Protein AF-A0A610XMY9-F1 (afdb_monomer)

Radius of gyration: 15.69 Å; Cα contacts (8 Å, |Δi|>4): 87; chains: 1; bounding box: 47×26×36 Å

Structure (mmCIF, N/CA/C/O backbone):
data_AF-A0A610XMY9-F1
#
_entry.id   AF-A0A610XMY9-F1
#
loop_
_atom_site.group_PDB
_atom_site.id
_atom_site.type_symbol
_atom_site.label_atom_id
_atom_site.label_alt_id
_atom_site.label_comp_id
_atom_site.label_asym_id
_atom_site.label_entity_id
_atom_site.label_seq_id
_atom_site.pdbx_PDB_ins_code
_atom_site.Cartn_x
_atom_site.Cartn_y
_atom_site.Cartn_z
_atom_site.occupancy
_atom_site.B_iso_or_equiv
_atom_site.auth_seq_id
_atom_site.auth_comp_id
_atom_site.auth_asym_id
_atom_site.auth_atom_id
_atom_site.pdbx_PDB_model_num
ATOM 1 N N . THR A 1 1 ? -24.774 9.511 -12.702 1.00 46.53 1 THR A N 1
ATOM 2 C CA . THR A 1 1 ? -24.908 8.788 -11.419 1.00 46.53 1 THR A CA 1
ATOM 3 C C . THR A 1 1 ? -24.326 9.679 -10.349 1.00 46.53 1 THR A C 1
ATOM 5 O O . THR A 1 1 ? -23.262 10.225 -10.577 1.00 46.53 1 THR A O 1
ATOM 8 N N . CYS A 1 2 ? -25.050 9.957 -9.265 1.00 52.09 2 CYS A N 1
ATOM 9 C CA . CYS A 1 2 ? -24.515 10.790 -8.188 1.00 52.09 2 CYS A CA 1
ATOM 10 C C . CYS A 1 2 ? -23.323 10.037 -7.580 1.00 52.09 2 CYS A C 1
ATOM 12 O O . CYS A 1 2 ? -23.532 8.983 -6.977 1.00 52.09 2 CYS A O 1
ATOM 14 N N . ASP A 1 3 ? -22.096 10.506 -7.824 1.00 61.12 3 ASP A N 1
ATOM 15 C CA . ASP A 1 3 ? -20.896 9.946 -7.206 1.00 61.12 3 ASP A CA 1
ATOM 16 C C . ASP A 1 3 ? -21.002 10.194 -5.708 1.00 61.12 3 ASP A C 1
ATOM 18 O O . ASP A 1 3 ? -20.710 11.272 -5.193 1.00 61.12 3 ASP A O 1
ATOM 22 N N . ARG A 1 4 ? -21.534 9.194 -5.006 1.00 78.81 4 ARG A N 1
ATOM 23 C CA . ARG A 1 4 ? -21.694 9.232 -3.562 1.00 78.81 4 ARG A CA 1
ATOM 24 C C . ARG A 1 4 ? -20.299 9.203 -2.957 1.00 78.81 4 ARG A C 1
ATOM 26 O O . ARG A 1 4 ? -19.710 8.135 -2.803 1.00 78.81 4 ARG A O 1
ATOM 33 N N . GLN A 1 5 ? -19.784 10.382 -2.633 1.00 87.38 5 GLN A N 1
ATOM 34 C CA . GLN A 1 5 ? -18.543 10.522 -1.894 1.00 87.38 5 GLN A CA 1
ATOM 35 C C . GLN A 1 5 ? -18.685 9.778 -0.563 1.00 87.38 5 GLN A C 1
ATOM 37 O O . GLN A 1 5 ? -19.622 10.014 0.202 1.00 87.38 5 GLN A O 1
ATOM 42 N N . LEU A 1 6 ? -17.790 8.824 -0.327 1.00 92.50 6 LEU A N 1
ATOM 43 C CA . LEU A 1 6 ? -17.733 8.087 0.929 1.00 92.50 6 LEU A CA 1
ATOM 44 C C . LEU A 1 6 ? -17.073 8.954 2.001 1.00 92.50 6 LEU A C 1
ATOM 46 O O . LEU A 1 6 ? -16.195 9.764 1.692 1.00 92.50 6 LEU A O 1
ATOM 50 N N . SER A 1 7 ? -17.464 8.755 3.261 1.00 95.62 7 SER A N 1
ATOM 51 C CA . SER A 1 7 ? -16.683 9.299 4.368 1.00 95.62 7 SER A CA 1
ATOM 52 C C . SER A 1 7 ? -15.289 8.648 4.381 1.00 95.62 7 SER A C 1
ATOM 54 O O . SER A 1 7 ? -15.146 7.506 3.928 1.00 95.62 7 SER A O 1
ATOM 56 N N . PRO A 1 8 ? -14.251 9.326 4.905 1.00 95.88 8 PRO A N 1
ATOM 57 C CA . PRO A 1 8 ? -12.926 8.723 5.039 1.00 95.88 8 PRO A CA 1
ATOM 58 C C . PRO A 1 8 ? -12.955 7.395 5.810 1.00 95.88 8 PRO A C 1
ATOM 60 O O . PRO A 1 8 ? -12.333 6.429 5.377 1.00 95.88 8 PRO A O 1
ATOM 63 N N . PHE A 1 9 ? -13.750 7.315 6.882 1.00 97.44 9 PHE A N 1
ATOM 64 C CA . PHE A 1 9 ? -13.943 6.086 7.653 1.00 97.44 9 PHE A CA 1
ATOM 65 C C . PHE A 1 9 ? -14.506 4.949 6.785 1.00 97.44 9 PHE A C 1
ATOM 67 O O . PHE A 1 9 ? -13.916 3.871 6.724 1.00 97.44 9 PHE A O 1
ATOM 74 N N . ASP A 1 10 ? -15.601 5.197 6.056 1.00 97.44 10 ASP A N 1
ATOM 75 C CA . ASP A 1 10 ? -16.227 4.179 5.201 1.00 97.44 10 ASP A CA 1
ATOM 76 C C . ASP A 1 10 ? -15.295 3.727 4.073 1.00 97.44 10 ASP A C 1
ATOM 78 O O . ASP A 1 10 ? -15.261 2.546 3.724 1.00 97.44 10 ASP A O 1
ATOM 82 N N . ALA A 1 11 ? -14.543 4.660 3.486 1.00 97.19 11 ALA A N 1
ATOM 83 C CA . ALA A 1 11 ? -13.587 4.360 2.427 1.00 97.19 11 ALA A CA 1
ATOM 84 C C . ALA A 1 11 ? -12.446 3.463 2.932 1.00 97.19 11 ALA A C 1
ATOM 86 O O . ALA A 1 11 ? -12.124 2.462 2.289 1.00 97.19 11 ALA A O 1
ATOM 87 N N . LEU A 1 12 ? -11.876 3.784 4.096 1.00 98.12 12 LEU A N 1
ATOM 88 C CA . LEU A 1 12 ? -10.797 3.012 4.714 1.00 98.12 12 LEU A CA 1
ATOM 89 C C . LEU A 1 12 ? -11.262 1.619 5.138 1.00 98.12 12 LEU A C 1
ATOM 91 O O . LEU A 1 12 ? -10.602 0.635 4.810 1.00 98.12 12 LEU A O 1
ATOM 95 N N . MET A 1 13 ? -12.424 1.512 5.788 1.00 98.12 13 MET A N 1
ATOM 96 C CA . MET A 1 13 ? -12.980 0.215 6.181 1.00 98.12 13 MET A CA 1
ATOM 97 C C . MET A 1 13 ? -13.258 -0.668 4.965 1.00 98.12 13 MET A C 1
ATOM 99 O O . MET A 1 13 ? -12.838 -1.823 4.941 1.00 98.12 13 MET A O 1
ATOM 103 N N . ARG A 1 14 ? -13.859 -0.114 3.902 1.00 97.75 14 ARG A N 1
ATOM 104 C CA . ARG A 1 14 ? -14.068 -0.850 2.644 1.00 97.75 14 ARG A CA 1
ATOM 105 C C . ARG A 1 14 ? -12.760 -1.320 2.015 1.00 97.75 14 ARG A C 1
ATOM 107 O O . ARG A 1 14 ? -12.720 -2.432 1.498 1.00 97.75 14 ARG A O 1
ATOM 114 N N . LEU A 1 15 ? -11.707 -0.503 2.054 1.00 97.25 15 LEU A N 1
ATOM 115 C CA . LEU A 1 15 ? -10.386 -0.891 1.562 1.00 97.25 15 LEU A CA 1
ATOM 116 C C . LEU A 1 15 ?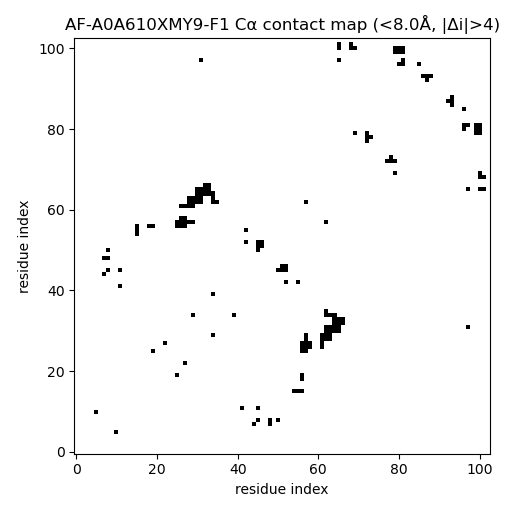 -9.796 -2.040 2.392 1.00 97.25 15 LEU A C 1
ATOM 118 O O . LEU A 1 15 ? -9.334 -3.032 1.829 1.00 97.25 15 LEU A O 1
ATOM 122 N N . PHE A 1 16 ? -9.818 -1.932 3.720 1.00 98.06 16 PHE A N 1
ATOM 123 C CA . PHE A 1 16 ? -9.256 -2.958 4.600 1.00 98.06 16 PHE A CA 1
ATOM 124 C C . PHE A 1 16 ? -10.033 -4.274 4.517 1.00 98.06 16 PHE A C 1
ATOM 126 O O . PHE A 1 16 ? -9.419 -5.340 4.464 1.00 98.06 16 PHE A O 1
ATOM 133 N N . ASP A 1 17 ? -11.361 -4.214 4.427 1.00 97.69 17 ASP A N 1
ATOM 134 C CA . ASP A 1 17 ? -12.213 -5.390 4.243 1.00 97.69 17 ASP A CA 1
ATOM 135 C C . ASP A 1 17 ? -12.016 -6.031 2.871 1.00 97.69 17 ASP A C 1
ATOM 137 O O . ASP A 1 17 ? -11.962 -7.256 2.773 1.00 97.69 17 ASP A O 1
ATOM 141 N N . PHE A 1 18 ? -11.842 -5.227 1.818 1.00 97.62 18 PHE A N 1
ATOM 142 C CA . PHE A 1 18 ? -11.490 -5.735 0.495 1.00 97.62 18 PHE A CA 1
ATOM 143 C C . PHE A 1 18 ? -10.182 -6.535 0.539 1.00 97.62 18 PHE A C 1
ATOM 145 O O . PHE A 1 18 ? -10.143 -7.661 0.050 1.00 97.62 18 PHE A O 1
ATOM 152 N N . ILE A 1 19 ? -9.137 -6.004 1.182 1.00 97.56 19 ILE A N 1
ATOM 1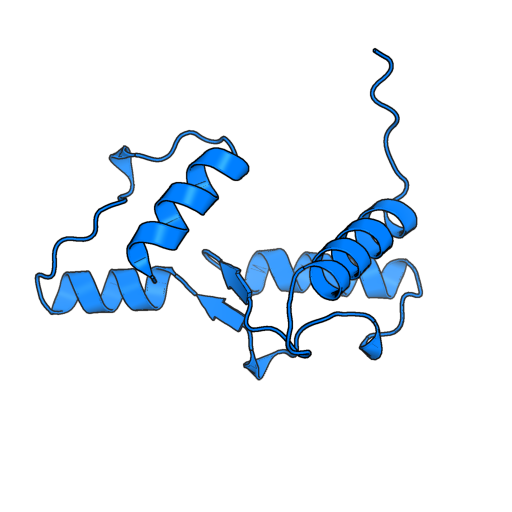53 C CA . ILE A 1 19 ? -7.852 -6.706 1.324 1.00 97.56 19 ILE A CA 1
ATOM 154 C C . ILE A 1 19 ? -8.034 -8.015 2.103 1.00 97.56 19 ILE A C 1
ATOM 156 O O . ILE A 1 19 ? -7.626 -9.067 1.625 1.00 97.56 19 ILE A O 1
ATOM 160 N N . ARG A 1 20 ? -8.704 -7.987 3.263 1.00 96.69 20 ARG A N 1
ATOM 161 C CA . ARG A 1 20 ? -8.951 -9.203 4.065 1.00 96.69 20 ARG A CA 1
ATOM 162 C C . ARG A 1 20 ? -9.760 -10.263 3.330 1.00 96.69 20 ARG A C 1
ATOM 164 O O . ARG A 1 20 ? -9.558 -11.446 3.559 1.00 96.69 20 ARG A O 1
ATOM 171 N N . LYS A 1 21 ? -10.702 -9.844 2.486 1.00 97.62 21 LYS A N 1
ATOM 172 C CA . LYS A 1 21 ? -11.556 -10.753 1.719 1.00 97.62 21 LYS A CA 1
ATOM 173 C C . LYS A 1 21 ? -10.801 -11.457 0.591 1.00 97.62 21 LYS A C 1
ATOM 175 O O . LYS A 1 21 ? -11.211 -12.541 0.187 1.00 97.62 21 LYS A O 1
ATOM 180 N N . HIS A 1 22 ? -9.765 -10.822 0.047 1.00 97.00 22 HIS A N 1
ATOM 181 C CA . HIS A 1 22 ? -9.098 -11.263 -1.180 1.00 97.00 22 HIS A CA 1
ATOM 182 C C . HIS A 1 22 ? -7.643 -11.711 -0.985 1.00 97.00 22 HIS A C 1
ATOM 184 O O . HIS A 1 22 ? -7.022 -12.137 -1.955 1.00 97.00 22 HIS A O 1
ATOM 190 N N . CYS A 1 23 ? -7.099 -11.629 0.229 1.00 95.69 23 CYS A N 1
ATOM 191 C CA . CYS A 1 23 ? -5.758 -12.104 0.553 1.00 95.69 23 CYS A CA 1
ATOM 192 C C . CYS A 1 23 ? -5.825 -13.251 1.564 1.00 95.69 23 CYS A C 1
ATOM 194 O O . CYS A 1 23 ? -6.487 -13.129 2.593 1.00 95.69 23 CYS A O 1
ATOM 196 N N . ASP A 1 24 ? -5.094 -14.331 1.287 1.00 91.62 24 ASP A N 1
ATOM 197 C CA . ASP A 1 24 ? -5.112 -15.552 2.105 1.00 91.62 24 ASP A CA 1
ATOM 198 C C . ASP A 1 24 ? -4.337 -15.409 3.429 1.00 91.62 24 ASP A C 1
ATOM 200 O O . ASP A 1 24 ? -4.607 -16.126 4.392 1.00 91.62 24 ASP A O 1
ATOM 204 N N . GLU A 1 25 ? -3.394 -14.463 3.506 1.00 92.00 25 GLU A N 1
ATOM 205 C CA . GLU A 1 25 ? -2.536 -14.247 4.674 1.00 92.00 25 GLU A CA 1
ATOM 206 C C . GLU A 1 25 ? -2.561 -12.788 5.148 1.00 92.00 25 GLU A C 1
ATOM 208 O O . GLU A 1 25 ? -2.399 -11.853 4.363 1.00 92.00 25 GLU A O 1
ATOM 213 N N . ILE A 1 26 ? -2.695 -12.592 6.464 1.00 92.75 26 ILE A N 1
ATOM 214 C CA . ILE A 1 26 ? -2.551 -11.298 7.146 1.00 92.75 26 ILE A CA 1
ATOM 215 C C . ILE A 1 26 ? -1.415 -11.424 8.177 1.00 92.75 26 ILE A C 1
ATOM 217 O O . ILE A 1 26 ? -1.402 -12.389 8.942 1.00 92.75 26 ILE A O 1
ATOM 221 N N . PRO A 1 27 ? -0.490 -10.448 8.284 1.00 96.06 27 PRO A N 1
ATOM 222 C CA . PRO A 1 27 ? -0.437 -9.186 7.543 1.00 96.06 27 PRO A CA 1
ATOM 223 C C . PRO A 1 27 ? 0.097 -9.340 6.110 1.00 96.06 27 PRO A C 1
ATOM 225 O O . PRO A 1 27 ? 1.110 -10.004 5.901 1.00 96.06 27 PRO A O 1
ATOM 228 N N . VAL A 1 28 ? -0.515 -8.643 5.146 1.00 97.44 28 VAL A N 1
ATOM 229 C CA . VAL A 1 28 ? -0.111 -8.685 3.727 1.00 97.44 28 VAL A CA 1
ATOM 230 C C . VAL A 1 28 ? 1.204 -7.948 3.478 1.00 97.44 28 VAL A C 1
ATOM 232 O O . VAL A 1 28 ? 1.559 -7.028 4.224 1.00 97.44 28 VAL A O 1
ATOM 235 N N . TYR A 1 29 ? 1.902 -8.315 2.399 1.00 96.38 29 TYR A N 1
ATOM 236 C CA . TYR A 1 29 ? 2.905 -7.457 1.763 1.00 96.38 29 TYR A CA 1
ATOM 237 C C . TYR A 1 29 ? 2.222 -6.471 0.817 1.00 96.38 29 TYR A C 1
ATOM 239 O O . TYR A 1 29 ? 1.444 -6.877 -0.042 1.00 96.38 29 TYR A O 1
ATOM 247 N N . VAL A 1 30 ? 2.525 -5.180 0.963 1.00 96.19 30 VAL A N 1
ATOM 248 C CA . VAL A 1 30 ? 1.973 -4.130 0.095 1.00 96.19 30 VAL A CA 1
ATOM 249 C C . VAL A 1 30 ? 3.068 -3.630 -0.829 1.00 96.19 30 VAL A C 1
ATOM 251 O O . VAL A 1 30 ? 4.041 -3.031 -0.369 1.00 96.19 30 VAL A O 1
ATOM 254 N N . TRP A 1 31 ? 2.894 -3.868 -2.126 1.00 96.06 31 TRP A N 1
ATOM 255 C CA . TRP A 1 31 ? 3.766 -3.357 -3.178 1.00 96.06 31 TRP A CA 1
ATOM 256 C C . TRP A 1 31 ? 3.195 -2.059 -3.746 1.00 96.06 31 TRP A C 1
ATOM 258 O O . TRP A 1 31 ? 2.050 -2.028 -4.190 1.00 96.06 31 TRP A O 1
ATOM 268 N N . ALA A 1 32 ? 3.990 -0.992 -3.737 1.00 94.69 32 ALA A N 1
ATOM 269 C CA . ALA A 1 32 ? 3.629 0.296 -4.328 1.00 94.69 32 ALA A CA 1
ATOM 270 C C . ALA A 1 32 ? 4.882 1.049 -4.789 1.00 94.69 32 ALA A C 1
ATOM 272 O O . ALA A 1 32 ? 5.998 0.720 -4.389 1.00 94.69 32 ALA A O 1
ATOM 273 N N . LYS A 1 33 ? 4.720 2.097 -5.598 1.00 93.88 33 LYS A N 1
ATOM 274 C CA . LYS A 1 33 ? 5.790 3.074 -5.839 1.00 93.88 33 LYS A CA 1
ATOM 275 C C . LYS A 1 33 ? 5.726 4.155 -4.771 1.00 93.88 33 LYS A C 1
ATOM 277 O O . LYS A 1 33 ? 4.758 4.897 -4.727 1.00 93.88 33 LYS A O 1
ATOM 282 N N . SER A 1 34 ? 6.783 4.300 -3.974 1.00 90.81 34 SER A N 1
ATOM 283 C CA . SER A 1 34 ? 6.806 5.224 -2.821 1.00 90.81 34 SER A CA 1
ATOM 284 C C . SER A 1 34 ? 5.827 4.858 -1.689 1.00 90.81 34 SER A C 1
ATOM 286 O O . SER A 1 34 ? 5.107 5.732 -1.205 1.00 90.81 34 SER A O 1
ATOM 288 N N . PRO A 1 35 ? 5.817 3.605 -1.190 1.00 95.00 35 PRO A N 1
ATOM 289 C CA . PRO A 1 35 ? 4.894 3.183 -0.130 1.00 95.00 35 PRO A CA 1
ATOM 290 C C . PRO A 1 35 ? 5.007 4.036 1.143 1.00 95.00 35 PRO A C 1
ATOM 292 O O . PRO A 1 35 ? 4.009 4.261 1.820 1.00 95.00 35 PRO A O 1
ATOM 295 N N . SER A 1 36 ? 6.190 4.586 1.436 1.00 93.25 36 SER A N 1
ATOM 296 C CA . SER A 1 36 ? 6.407 5.486 2.575 1.00 93.25 36 SER A CA 1
ATOM 297 C C . SER A 1 36 ? 5.615 6.796 2.499 1.00 93.25 36 SER A C 1
ATOM 299 O O . SER A 1 36 ? 5.447 7.449 3.527 1.00 93.25 36 SER A O 1
ATOM 301 N N . PHE A 1 37 ? 5.124 7.182 1.318 1.00 94.25 37 PHE A N 1
ATOM 302 C CA . PHE A 1 37 ? 4.228 8.320 1.141 1.00 94.25 37 PHE A CA 1
ATOM 303 C C . PHE A 1 37 ? 2.766 7.878 1.290 1.00 94.25 37 PHE A C 1
ATOM 305 O O . PHE A 1 37 ? 2.127 8.211 2.287 1.00 94.25 37 PHE A O 1
ATOM 312 N N . ASP A 1 38 ? 2.260 7.060 0.361 1.00 94.25 38 ASP A N 1
ATOM 313 C CA . ASP A 1 38 ? 0.838 6.692 0.307 1.00 94.25 38 ASP A CA 1
ATOM 314 C C . ASP A 1 38 ? 0.368 5.944 1.564 1.00 94.25 38 ASP A C 1
ATOM 316 O O . ASP A 1 38 ? -0.680 6.256 2.130 1.00 94.25 38 ASP A O 1
ATOM 320 N N . LEU A 1 39 ? 1.152 4.975 2.050 1.00 97.06 39 LEU A N 1
ATOM 321 C CA . LEU A 1 39 ? 0.748 4.156 3.197 1.00 97.06 39 LEU A CA 1
ATOM 322 C C . LEU A 1 39 ? 0.836 4.932 4.512 1.00 97.06 39 LEU A C 1
ATOM 324 O O . LEU A 1 39 ? 0.078 4.640 5.434 1.00 97.06 39 LEU A O 1
ATOM 328 N N . SER A 1 40 ? 1.710 5.939 4.599 1.00 96.12 40 SER A N 1
ATOM 329 C CA . SER A 1 40 ? 1.747 6.857 5.743 1.00 96.12 40 SER A CA 1
ATOM 330 C C . SER A 1 40 ? 0.501 7.738 5.786 1.00 96.12 40 SER A C 1
ATOM 332 O O . SER A 1 40 ? -0.082 7.898 6.855 1.00 96.12 40 SER A O 1
ATOM 334 N N . LEU A 1 41 ? 0.039 8.236 4.632 1.00 97.19 41 LEU A N 1
ATOM 335 C CA . LEU A 1 41 ? -1.210 9.001 4.540 1.00 97.19 41 LEU A CA 1
ATOM 336 C C . LEU A 1 41 ? -2.430 8.150 4.908 1.00 97.19 41 LEU A C 1
ATOM 338 O O . LEU A 1 41 ? -3.308 8.617 5.627 1.00 97.19 41 LEU A O 1
ATOM 342 N N . ILE A 1 42 ? -2.478 6.889 4.467 1.00 97.44 42 ILE A N 1
ATOM 343 C CA . ILE A 1 42 ? -3.569 5.971 4.829 1.00 97.44 42 ILE A CA 1
ATOM 344 C C . ILE A 1 42 ? -3.576 5.681 6.337 1.00 97.44 42 ILE A C 1
ATOM 346 O O . ILE A 1 42 ? -4.646 5.654 6.945 1.00 97.44 42 ILE A O 1
ATOM 350 N N . LYS A 1 43 ? -2.403 5.491 6.956 1.00 97.56 43 LYS A N 1
ATOM 351 C CA . LYS A 1 43 ? -2.288 5.289 8.411 1.00 97.56 43 LYS A CA 1
ATOM 352 C C . LYS A 1 43 ? -2.722 6.521 9.206 1.00 97.56 43 LYS A C 1
ATOM 354 O O . LYS A 1 43 ? -3.509 6.363 10.132 1.00 97.56 43 LYS A O 1
ATOM 359 N N . ASP A 1 44 ? -2.263 7.717 8.831 1.00 97.94 44 ASP A N 1
ATOM 360 C CA . ASP A 1 44 ? -2.680 8.980 9.471 1.00 97.94 44 ASP A CA 1
ATOM 361 C C . ASP A 1 44 ? -4.195 9.197 9.320 1.00 97.94 44 ASP A C 1
ATOM 363 O O . ASP A 1 44 ? -4.881 9.521 10.288 1.00 97.94 44 ASP A O 1
ATOM 367 N N . ALA A 1 45 ? -4.757 8.928 8.137 1.00 98.25 45 ALA A N 1
ATOM 368 C CA . ALA A 1 45 ? -6.198 9.013 7.924 1.00 98.25 45 ALA A CA 1
ATOM 369 C C . ALA A 1 45 ? -6.976 8.015 8.801 1.00 98.25 45 ALA A C 1
ATOM 371 O O . ALA A 1 45 ? -8.014 8.375 9.360 1.00 98.25 45 ALA A O 1
ATOM 372 N N . ALA A 1 46 ? -6.479 6.783 8.954 1.00 98.38 46 ALA A N 1
ATOM 373 C CA . ALA A 1 46 ? -7.074 5.778 9.832 1.00 98.38 46 ALA A CA 1
ATOM 374 C C . ALA A 1 46 ? -7.045 6.220 11.302 1.00 98.38 46 ALA A C 1
ATOM 376 O O . ALA A 1 46 ? -8.081 6.172 11.967 1.00 98.38 46 ALA A O 1
ATOM 377 N N . GLU A 1 47 ? -5.909 6.737 11.772 1.00 98.25 47 GLU A N 1
ATOM 378 C CA . GLU A 1 47 ? -5.754 7.283 13.123 1.00 98.25 47 GLU A CA 1
ATOM 379 C C . GLU A 1 47 ? -6.743 8.428 13.388 1.00 98.25 47 GLU A C 1
ATOM 381 O O . GLU A 1 47 ? -7.485 8.393 14.371 1.00 98.25 47 GLU A O 1
ATOM 386 N N . ARG A 1 48 ? -6.852 9.396 12.467 1.00 98.25 48 ARG A N 1
ATOM 387 C CA . ARG A 1 48 ? -7.818 10.510 12.564 1.00 98.25 48 ARG A CA 1
ATOM 388 C C . ARG A 1 48 ? -9.276 10.055 12.564 1.00 98.25 48 ARG A C 1
ATOM 390 O O . ARG A 1 48 ? -10.126 10.749 13.116 1.00 98.25 48 ARG A O 1
ATOM 397 N N . CYS A 1 49 ? -9.574 8.915 11.943 1.00 98.25 49 CYS A N 1
ATOM 398 C CA . CYS A 1 49 ? -10.907 8.314 11.938 1.00 98.25 49 CYS A CA 1
ATOM 399 C C . CYS A 1 49 ? -11.178 7.429 13.167 1.00 98.25 49 CYS A C 1
ATOM 401 O O . CYS A 1 49 ? -12.248 6.827 13.244 1.00 98.25 49 CYS A O 1
ATOM 403 N N . GLY A 1 50 ? -10.231 7.314 14.106 1.00 98.00 50 GLY A N 1
ATOM 404 C CA . GLY A 1 50 ? -10.346 6.436 15.272 1.00 98.00 50 GLY A CA 1
ATOM 405 C C . GLY A 1 50 ? -10.291 4.945 14.926 1.00 98.00 50 GLY A C 1
ATOM 406 O O . GLY A 1 50 ? -10.759 4.123 15.710 1.00 98.00 50 GLY A O 1
ATOM 407 N N . ILE A 1 51 ? -9.754 4.587 13.754 1.00 98.38 51 ILE A N 1
ATOM 408 C CA . ILE A 1 51 ? -9.586 3.193 13.339 1.00 98.38 51 ILE A CA 1
ATOM 409 C C . ILE A 1 51 ? -8.332 2.633 14.026 1.00 98.38 51 ILE A C 1
ATOM 411 O O . ILE A 1 51 ? -7.242 3.177 13.832 1.00 98.38 51 ILE A O 1
ATOM 415 N N . PRO A 1 52 ? -8.446 1.539 14.799 1.00 97.50 52 PRO A N 1
ATOM 416 C CA . PRO A 1 52 ? -7.297 0.951 15.474 1.00 97.50 52 PRO A CA 1
ATOM 417 C C . PRO A 1 52 ? -6.227 0.436 14.499 1.00 97.50 52 PRO A C 1
ATOM 419 O O . PRO A 1 52 ? -6.539 -0.113 13.440 1.00 97.50 52 PRO A O 1
ATOM 422 N N . ALA A 1 53 ? -4.947 0.564 14.858 1.00 96.06 53 ALA A N 1
ATOM 423 C CA . ALA A 1 53 ? -3.826 0.201 13.984 1.00 96.06 53 ALA A CA 1
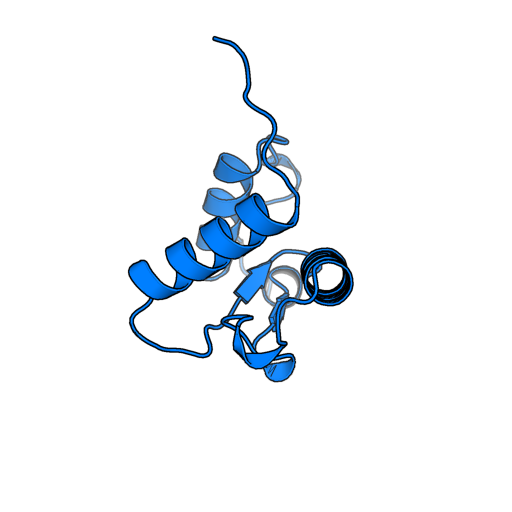ATOM 424 C C . ALA A 1 53 ? -3.789 -1.300 13.626 1.00 96.06 53 ALA A C 1
ATOM 426 O O . ALA A 1 53 ? -3.280 -1.684 12.573 1.00 96.06 53 ALA A O 1
ATOM 427 N N . GLU A 1 54 ? -4.344 -2.168 14.471 1.00 95.25 54 GLU A N 1
ATOM 428 C CA . GLU A 1 54 ? -4.542 -3.595 14.204 1.00 95.25 54 GLU A CA 1
ATOM 429 C C . GLU A 1 54 ? -5.552 -3.870 13.083 1.00 95.25 54 GLU A C 1
ATOM 431 O O . GLU A 1 54 ? -5.517 -4.947 12.484 1.00 95.25 54 GLU A O 1
ATOM 436 N N . MET A 1 55 ? -6.410 -2.898 12.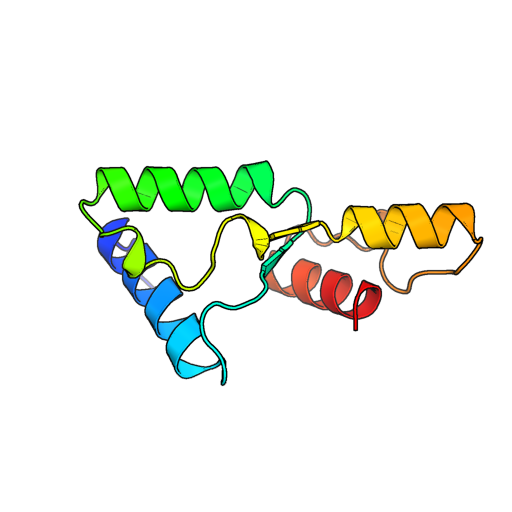751 1.00 96.81 55 MET A N 1
ATOM 437 C CA . MET A 1 55 ? -7.309 -2.987 11.605 1.00 96.81 55 MET A CA 1
ATOM 438 C C . MET A 1 55 ? -6.617 -2.664 10.275 1.00 96.81 55 MET A C 1
ATOM 440 O O . MET A 1 55 ? -7.216 -2.867 9.219 1.00 96.81 55 MET A O 1
ATOM 444 N N . ILE A 1 56 ? -5.367 -2.210 10.280 1.00 97.94 56 ILE A N 1
ATOM 445 C CA . ILE A 1 56 ? -4.603 -2.022 9.047 1.00 97.94 56 ILE A CA 1
ATOM 446 C C . ILE A 1 56 ? -4.012 -3.384 8.641 1.00 97.94 56 ILE A C 1
ATOM 448 O O . ILE A 1 56 ? -3.276 -3.988 9.427 1.00 97.94 56 ILE A O 1
ATOM 452 N N . PRO A 1 57 ? -4.312 -3.909 7.435 1.00 97.81 57 PRO A N 1
ATOM 453 C CA . PRO A 1 57 ? -4.002 -5.296 7.084 1.00 97.81 57 PRO A CA 1
ATOM 454 C C . PRO A 1 57 ? -2.521 -5.563 6.773 1.00 97.81 57 PRO A C 1
ATOM 456 O O . PRO A 1 57 ? -2.174 -6.679 6.397 1.00 97.81 57 PRO A O 1
ATOM 459 N N . TRP A 1 58 ? -1.630 -4.585 6.952 1.00 97.75 58 TRP A N 1
ATOM 460 C CA . TRP A 1 58 ? -0.182 -4.737 6.797 1.00 97.75 58 TRP A CA 1
ATOM 461 C C . TRP A 1 58 ? 0.578 -4.159 7.994 1.00 97.75 58 TRP A C 1
ATOM 463 O O . TRP A 1 58 ? 0.067 -3.355 8.772 1.00 97.75 58 TRP A O 1
ATOM 473 N N . LYS A 1 59 ? 1.841 -4.568 8.144 1.00 96.12 59 LYS A N 1
ATOM 474 C CA . LYS A 1 59 ? 2.789 -3.982 9.106 1.00 96.12 59 LYS A CA 1
ATOM 475 C C . LYS A 1 59 ? 3.798 -3.103 8.373 1.00 96.12 59 LYS A C 1
ATOM 477 O O . LYS A 1 59 ? 4.060 -3.327 7.199 1.00 96.12 59 LYS A O 1
ATOM 482 N N . PHE A 1 60 ? 4.442 -2.178 9.086 1.00 94.06 60 PHE A N 1
ATOM 483 C CA . PHE A 1 60 ? 5.508 -1.327 8.529 1.00 94.06 60 PHE A CA 1
ATOM 484 C C . PHE A 1 60 ? 6.591 -2.134 7.786 1.00 94.06 60 PHE A C 1
ATOM 486 O O . PHE A 1 60 ? 6.937 -1.836 6.650 1.00 94.06 60 PHE A O 1
ATOM 493 N N . ARG A 1 61 ? 7.055 -3.242 8.380 1.00 95.19 61 ARG A N 1
ATOM 494 C CA . ARG A 1 61 ? 8.048 -4.152 7.772 1.00 95.19 61 ARG A CA 1
ATOM 495 C C . ARG A 1 61 ? 7.569 -4.890 6.511 1.00 95.19 61 ARG A C 1
ATOM 497 O O . ARG A 1 61 ? 8.381 -5.554 5.864 1.00 95.19 61 ARG A O 1
ATOM 504 N N . ASN A 1 62 ? 6.284 -4.812 6.170 1.00 96.56 62 ASN A N 1
ATOM 505 C CA . ASN A 1 62 ? 5.687 -5.483 5.015 1.00 96.56 62 ASN A CA 1
ATOM 506 C C . ASN A 1 62 ? 5.522 -4.560 3.793 1.00 96.56 62 ASN A C 1
ATOM 508 O O . ASN A 1 62 ? 5.040 -4.995 2.750 1.00 96.56 62 ASN A O 1
ATOM 512 N N . GLU A 1 63 ? 5.914 -3.296 3.900 1.00 96.94 63 GLU A N 1
ATOM 513 C CA . GLU A 1 63 ? 5.852 -2.347 2.790 1.00 96.94 63 GLU A CA 1
ATOM 514 C C . GLU A 1 63 ? 6.993 -2.622 1.806 1.00 96.94 63 GLU A C 1
ATOM 516 O O . GLU A 1 63 ? 8.131 -2.890 2.211 1.00 96.94 63 GLU A O 1
ATOM 521 N N . ARG A 1 64 ? 6.693 -2.624 0.508 1.00 96.88 64 ARG A N 1
ATOM 522 C CA . ARG A 1 64 ? 7.641 -2.949 -0.563 1.00 96.88 64 ARG A CA 1
ATOM 523 C C . ARG A 1 64 ? 7.586 -1.873 -1.637 1.00 96.88 64 ARG A C 1
ATOM 525 O O . ARG A 1 64 ? 6.522 -1.596 -2.189 1.00 96.88 64 ARG A O 1
ATOM 532 N N . ASP A 1 65 ? 8.732 -1.254 -1.920 1.00 96.44 65 ASP A N 1
ATOM 533 C CA . ASP A 1 65 ? 8.834 -0.250 -2.977 1.00 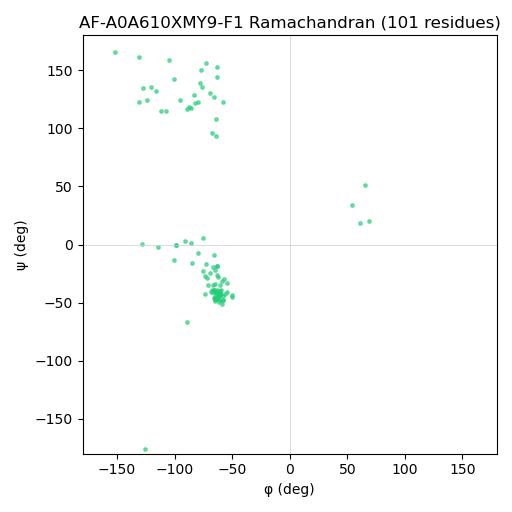96.44 65 ASP A CA 1
ATOM 534 C C . ASP A 1 65 ? 9.167 -0.931 -4.307 1.00 96.44 65 ASP A C 1
ATOM 536 O O . ASP A 1 65 ? 10.241 -1.510 -4.472 1.00 96.44 65 ASP A O 1
ATOM 540 N N . VAL A 1 66 ? 8.258 -0.833 -5.277 1.00 96.31 66 VAL A N 1
ATOM 541 C CA . VAL A 1 66 ? 8.461 -1.332 -6.647 1.00 96.31 66 VAL A CA 1
ATOM 542 C C . VAL A 1 66 ? 9.737 -0.738 -7.253 1.00 96.31 66 VAL A C 1
ATOM 544 O O . VAL A 1 66 ? 10.460 -1.425 -7.972 1.00 96.31 66 VAL A O 1
ATOM 547 N N . ARG A 1 67 ? 10.085 0.509 -6.900 1.00 95.00 67 ARG A N 1
ATOM 548 C CA . ARG A 1 67 ? 11.291 1.183 -7.404 1.00 95.00 67 ARG A CA 1
ATOM 549 C C . ARG A 1 67 ? 12.584 0.513 -6.950 1.00 95.00 67 ARG A C 1
ATOM 551 O O . ARG A 1 67 ? 13.607 0.695 -7.602 1.00 95.00 67 ARG A O 1
ATOM 558 N N . THR A 1 68 ? 12.560 -0.261 -5.864 1.00 95.56 68 THR A N 1
ATOM 559 C CA . THR A 1 68 ? 13.717 -1.065 -5.454 1.00 95.56 68 THR A CA 1
ATOM 560 C C . THR A 1 68 ? 14.012 -2.141 -6.496 1.00 95.56 68 THR A C 1
ATOM 562 O O . THR A 1 68 ? 15.155 -2.258 -6.929 1.00 95.56 68 THR A O 1
ATOM 565 N N 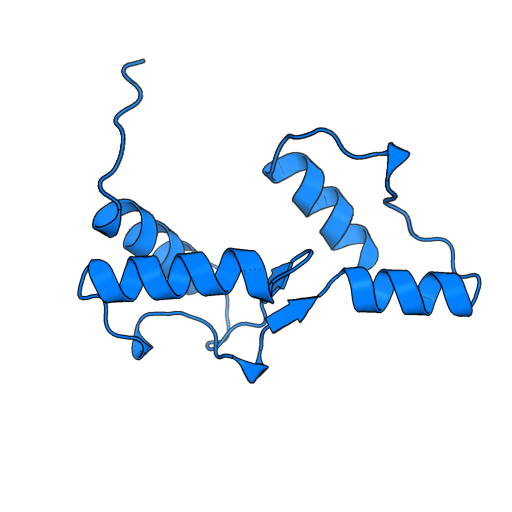. ILE A 1 69 ? 12.989 -2.871 -6.953 1.00 95.62 69 ILE A N 1
ATOM 566 C CA . ILE A 1 69 ? 13.134 -3.878 -8.015 1.00 95.62 69 ILE A CA 1
ATOM 567 C C . ILE A 1 69 ? 13.492 -3.208 -9.343 1.00 95.62 69 ILE A C 1
ATOM 569 O O . ILE A 1 69 ? 14.394 -3.673 -10.035 1.00 95.62 69 ILE A O 1
ATOM 573 N N . GLU A 1 70 ? 12.876 -2.064 -9.654 1.00 94.94 70 GLU A N 1
ATOM 574 C CA . GLU A 1 70 ? 13.228 -1.285 -10.849 1.00 94.94 70 GLU A CA 1
ATOM 575 C C . GLU A 1 70 ? 14.693 -0.832 -10.850 1.00 94.94 70 GLU A C 1
ATOM 577 O O . GLU A 1 70 ? 15.377 -0.940 -11.868 1.00 94.94 70 GLU A O 1
ATOM 582 N N . GLY A 1 71 ? 15.197 -0.369 -9.705 1.00 95.62 71 GLY A N 1
ATOM 583 C CA . GLY A 1 71 ? 16.592 0.031 -9.540 1.00 95.62 71 GLY A CA 1
ATOM 584 C C . GLY A 1 71 ? 17.565 -1.139 -9.686 1.00 95.62 71 GLY A C 1
ATOM 585 O O . GLY A 1 71 ? 18.566 -1.006 -10.388 1.00 95.62 71 GLY A O 1
ATOM 586 N N . ILE A 1 72 ? 17.259 -2.290 -9.077 1.00 96.31 72 ILE A N 1
ATOM 587 C CA . ILE A 1 72 ? 18.065 -3.515 -9.216 1.00 96.31 72 ILE A CA 1
ATOM 588 C C . ILE A 1 72 ? 18.082 -3.979 -10.676 1.00 96.31 72 ILE A C 1
ATOM 590 O O . ILE A 1 72 ? 19.153 -4.244 -11.220 1.00 96.31 72 ILE A O 1
ATOM 594 N N . GLY A 1 73 ? 16.920 -4.027 -11.334 1.00 95.19 73 GLY A N 1
ATOM 595 C CA . GLY A 1 73 ? 16.819 -4.401 -12.743 1.0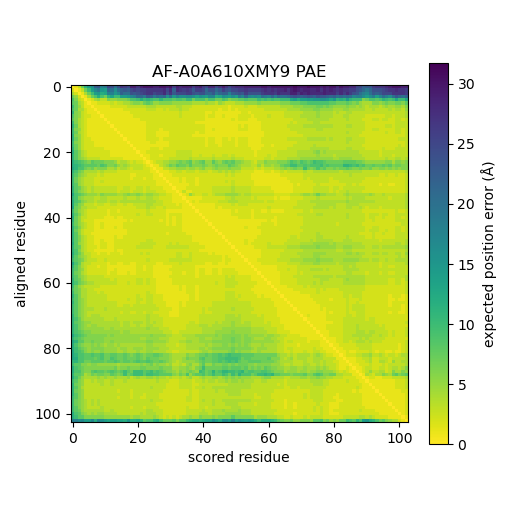0 95.19 73 GLY A CA 1
ATOM 596 C C . GLY A 1 73 ? 17.663 -3.493 -13.635 1.00 95.19 73 GLY A C 1
ATOM 597 O O . GLY A 1 73 ? 18.439 -3.982 -14.451 1.00 95.19 73 GLY A O 1
ATOM 598 N N . ALA A 1 74 ? 17.611 -2.178 -13.407 1.00 95.00 74 ALA A N 1
ATOM 599 C CA . ALA A 1 74 ? 18.443 -1.221 -14.130 1.00 95.00 74 ALA A CA 1
ATOM 600 C C . ALA A 1 74 ? 19.951 -1.454 -13.912 1.00 95.00 74 ALA A C 1
ATOM 602 O O . ALA A 1 74 ? 20.710 -1.434 -14.878 1.00 95.00 74 ALA A O 1
ATOM 603 N N . GLN A 1 75 ? 20.394 -1.713 -12.676 1.00 97.75 75 GLN A N 1
ATOM 604 C CA . GLN A 1 75 ? 21.807 -1.993 -12.373 1.00 97.75 75 GLN A CA 1
ATOM 605 C C . GLN A 1 75 ? 22.310 -3.287 -13.022 1.00 97.75 75 GLN A C 1
ATOM 607 O O . GLN A 1 75 ? 23.471 -3.368 -13.421 1.00 97.75 75 GLN A O 1
ATOM 612 N N . LEU A 1 76 ? 21.440 -4.290 -13.138 1.00 97.56 76 LEU A N 1
ATOM 613 C CA . LEU A 1 76 ? 21.754 -5.588 -13.732 1.00 97.56 76 LEU A CA 1
ATOM 614 C C . LEU A 1 76 ? 21.464 -5.656 -15.241 1.00 97.56 76 LEU A C 1
ATOM 616 O O . LEU A 1 76 ? 21.642 -6.714 -15.839 1.00 97.56 76 LEU A O 1
ATOM 620 N N . ASN A 1 77 ? 21.038 -4.553 -15.867 1.00 96.31 77 ASN A N 1
ATOM 621 C CA . ASN A 1 77 ? 20.584 -4.500 -17.264 1.00 96.31 77 ASN A CA 1
ATOM 622 C C . ASN A 1 77 ? 19.460 -5.505 -17.592 1.00 96.31 77 ASN A C 1
ATOM 624 O O . ASN A 1 77 ? 19.377 -6.023 -18.705 1.00 96.31 77 ASN A O 1
ATOM 628 N N . ILE A 1 78 ? 18.583 -5.773 -16.625 1.00 95.12 78 ILE A N 1
ATOM 629 C CA . ILE A 1 78 ? 17.387 -6.594 -16.808 1.00 95.12 78 ILE A CA 1
ATOM 630 C C . ILE A 1 78 ? 16.266 -5.684 -17.330 1.00 95.12 78 ILE A C 1
ATOM 632 O O . ILE A 1 78 ? 15.871 -4.745 -16.629 1.00 95.12 78 ILE A O 1
ATOM 636 N N . PRO A 1 79 ? 15.738 -5.923 -18.544 1.00 92.81 79 PRO A N 1
ATOM 637 C CA . PRO A 1 79 ? 14.628 -5.140 -19.063 1.00 92.81 79 PRO A CA 1
ATOM 638 C C . PRO A 1 79 ? 13.357 -5.449 -18.271 1.00 92.81 79 PRO A C 1
ATOM 640 O O . PRO A 1 79 ? 12.988 -6.610 -18.102 1.00 92.81 79 PRO A O 1
ATOM 643 N N . LEU A 1 80 ? 12.675 -4.399 -17.815 1.00 94.56 80 LEU A N 1
ATOM 644 C CA . LEU A 1 80 ? 11.388 -4.519 -17.137 1.00 94.56 80 LEU A CA 1
ATOM 645 C C . LEU A 1 80 ? 10.235 -4.191 -18.094 1.00 94.56 80 LEU A C 1
ATOM 647 O O . LEU A 1 80 ? 10.379 -3.293 -18.930 1.00 94.56 80 LEU A O 1
ATOM 651 N N . PRO A 1 81 ? 9.103 -4.908 -17.990 1.00 93.62 81 PRO A N 1
ATOM 652 C CA . PRO A 1 81 ? 7.989 -4.794 -18.931 1.00 93.62 81 PRO A CA 1
ATOM 653 C C . PRO A 1 81 ? 7.240 -3.461 -18.848 1.00 93.62 81 PRO A C 1
ATOM 655 O O . PRO A 1 81 ? 6.633 -3.054 -19.836 1.00 93.62 81 PRO A O 1
ATOM 658 N N . TYR A 1 82 ? 7.289 -2.773 -17.706 1.00 94.00 82 TYR A N 1
ATOM 659 C CA . TYR A 1 82 ? 6.598 -1.506 -17.498 1.00 94.00 82 TYR A CA 1
ATOM 660 C C . TYR A 1 82 ? 7.567 -0.398 -17.075 1.00 94.00 82 TYR A C 1
ATOM 662 O O . TYR A 1 82 ? 8.277 -0.514 -16.075 1.00 94.00 82 TYR A O 1
ATOM 670 N N . GLY A 1 83 ? 7.594 0.707 -17.821 1.00 90.00 83 GLY A N 1
ATOM 671 C CA . GLY A 1 83 ? 8.485 1.838 -17.579 1.00 90.00 83 GLY A CA 1
ATOM 672 C C . GLY A 1 83 ? 7.762 3.179 -17.459 1.00 90.00 83 GLY A C 1
ATOM 673 O O . GLY A 1 83 ? 6.541 3.287 -17.506 1.00 90.00 83 GLY A O 1
ATOM 674 N N . LYS A 1 84 ? 8.544 4.259 -17.326 1.00 87.12 84 LYS A N 1
ATOM 675 C CA . LYS A 1 84 ? 8.010 5.633 -17.212 1.00 87.12 84 LYS A CA 1
ATOM 676 C C . LYS A 1 84 ? 7.157 6.061 -18.412 1.00 87.12 84 LYS A C 1
ATOM 678 O O . LYS A 1 84 ? 6.253 6.867 -18.244 1.00 87.12 84 LYS A O 1
ATOM 683 N N . LYS A 1 85 ? 7.466 5.546 -19.605 1.00 91.38 85 LYS A N 1
ATOM 684 C CA . LYS A 1 85 ? 6.758 5.854 -20.857 1.00 91.38 85 LYS A CA 1
ATOM 685 C C . LYS A 1 85 ? 5.365 5.215 -20.940 1.00 91.38 85 LYS A C 1
ATOM 687 O O . LYS A 1 85 ? 4.574 5.629 -21.774 1.00 91.38 85 LYS A O 1
ATOM 692 N N . ASP A 1 86 ? 5.096 4.223 -20.094 1.00 90.50 86 ASP A N 1
ATOM 693 C CA . ASP A 1 86 ? 3.880 3.410 -20.129 1.00 90.50 86 ASP A CA 1
ATOM 694 C C . ASP A 1 86 ? 2.833 3.887 -19.097 1.00 90.50 86 ASP A C 1
ATOM 696 O O . ASP A 1 86 ? 1.746 3.321 -19.014 1.00 90.50 86 ASP A O 1
ATOM 700 N N . VAL A 1 87 ? 3.146 4.935 -18.314 1.00 90.88 87 VAL A N 1
ATOM 701 C CA . VAL A 1 87 ? 2.253 5.511 -17.295 1.00 90.88 87 VAL A CA 1
ATOM 702 C C . VAL A 1 87 ? 1.026 6.141 -17.941 1.00 90.88 87 VAL A C 1
ATOM 704 O O . VAL A 1 87 ? 1.129 7.004 -18.810 1.00 90.88 87 VAL A O 1
ATOM 707 N N . THR A 1 88 ? -0.145 5.727 -17.468 1.00 90.12 88 THR A N 1
ATOM 708 C CA . THR A 1 88 ? -1.451 6.123 -18.010 1.00 90.12 88 THR A CA 1
ATOM 709 C C . THR A 1 88 ? -2.136 7.212 -17.192 1.00 90.12 88 THR A C 1
ATOM 711 O O . THR A 1 88 ? -3.124 7.781 -17.648 1.00 90.12 88 THR A O 1
ATOM 714 N N . HIS A 1 89 ? -1.646 7.480 -15.975 1.00 86.62 89 HIS A N 1
ATOM 715 C CA . HIS A 1 89 ? -2.313 8.310 -14.966 1.00 86.62 89 HIS A CA 1
ATOM 716 C C . HIS A 1 89 ? -3.683 7.765 -14.515 1.00 86.62 89 HIS A C 1
ATOM 718 O O . HIS A 1 89 ? -4.474 8.480 -13.896 1.00 86.62 89 HIS A O 1
ATOM 724 N N . HIS A 1 90 ? -3.947 6.478 -14.759 1.00 93.00 90 HIS A N 1
ATOM 725 C CA . HIS A 1 90 ? -5.080 5.745 -14.208 1.00 93.0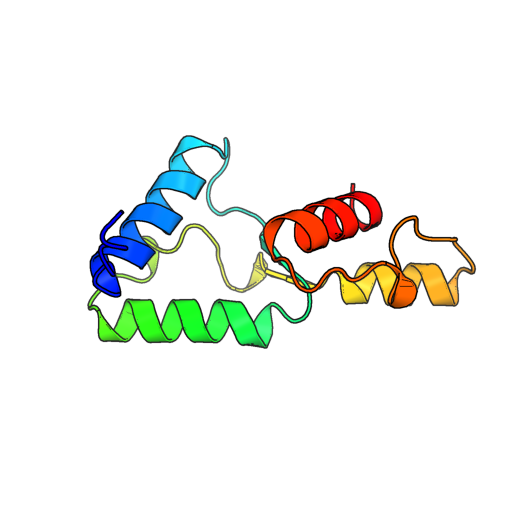0 90 HIS A CA 1
ATOM 726 C C . HIS A 1 90 ? -4.585 4.695 -13.216 1.00 93.00 90 HIS A C 1
ATOM 728 O O . HIS A 1 90 ? -3.960 3.711 -13.607 1.00 93.00 90 HIS A O 1
ATOM 734 N N . ALA A 1 91 ? -4.944 4.849 -11.938 1.00 91.38 91 ALA A N 1
ATOM 735 C CA . ALA A 1 91 ? -4.426 4.018 -10.846 1.00 91.38 91 ALA A CA 1
ATOM 736 C C . ALA A 1 91 ? -4.512 2.500 -11.116 1.00 91.38 91 ALA A C 1
ATOM 738 O O . ALA A 1 91 ? -3.545 1.776 -10.891 1.00 91.38 91 ALA A O 1
ATOM 739 N N . LEU A 1 92 ? -5.642 2.015 -11.650 1.00 93.81 92 LEU A N 1
ATOM 740 C CA . LEU A 1 92 ? -5.830 0.590 -11.955 1.00 93.81 92 LEU A CA 1
ATOM 741 C C . LEU A 1 92 ? -4.985 0.103 -13.147 1.00 93.81 92 LEU A C 1
ATOM 743 O O . LEU A 1 92 ? -4.551 -1.048 -13.169 1.00 93.81 92 LEU A O 1
ATOM 747 N N . ALA A 1 93 ? -4.779 0.938 -14.163 1.00 94.12 93 ALA A N 1
ATOM 748 C CA . ALA A 1 93 ? -3.930 0.573 -15.293 1.00 94.12 93 ALA A CA 1
ATOM 749 C C . ALA A 1 93 ? -2.453 0.598 -14.876 1.00 94.12 93 ALA A C 1
ATOM 751 O O . ALA A 1 93 ? -1.722 -0.358 -15.134 1.00 94.12 93 ALA A O 1
ATOM 752 N N . ASP A 1 94 ? -2.056 1.619 -14.118 1.00 93.94 94 ASP A N 1
ATOM 753 C CA . ASP A 1 94 ? -0.687 1.771 -13.639 1.00 93.94 94 ASP A CA 1
ATOM 754 C C . ASP A 1 94 ? -0.297 0.653 -12.661 1.00 93.94 94 ASP A C 1
ATOM 756 O O . ASP A 1 94 ? 0.823 0.148 -12.736 1.00 93.94 94 ASP A O 1
ATOM 760 N N . VAL A 1 95 ? -1.201 0.211 -11.773 1.00 94.62 95 VAL A N 1
ATOM 761 C CA . VAL A 1 95 ? -0.901 -0.903 -10.852 1.00 94.62 95 VAL A CA 1
ATOM 762 C C . VAL A 1 95 ? -0.729 -2.231 -11.593 1.00 94.62 95 VAL A C 1
ATOM 764 O O . VAL A 1 95 ? 0.136 -3.018 -11.224 1.00 94.62 95 VAL A O 1
ATOM 767 N N . ARG A 1 96 ? -1.470 -2.474 -12.684 1.00 95.06 96 ARG A N 1
ATOM 768 C CA . ARG A 1 96 ? -1.276 -3.677 -13.519 1.00 95.06 96 ARG A CA 1
ATOM 769 C C . ARG A 1 96 ? 0.102 -3.696 -14.172 1.00 95.06 96 ARG A C 1
ATOM 771 O O . ARG A 1 96 ? 0.757 -4.734 -14.169 1.00 95.06 96 ARG A O 1
ATOM 778 N N . GLY A 1 97 ? 0.555 -2.546 -14.671 1.00 94.25 97 GLY A N 1
ATOM 779 C CA . GLY A 1 97 ? 1.919 -2.387 -15.167 1.00 94.25 97 GLY A CA 1
ATOM 780 C C . GLY A 1 97 ? 2.959 -2.648 -14.076 1.00 94.25 97 GLY A C 1
ATOM 781 O O . GLY A 1 97 ? 3.872 -3.445 -14.263 1.00 94.25 97 GLY A O 1
ATOM 782 N N . GLN A 1 98 ? 2.781 -2.060 -12.892 1.00 94.81 98 GLN A N 1
ATOM 783 C CA . GLN A 1 98 ? 3.690 -2.273 -11.759 1.00 94.81 98 GLN A CA 1
ATOM 784 C C . GLN A 1 98 ? 3.771 -3.736 -11.314 1.00 94.81 98 GLN A C 1
ATOM 786 O O . GLN A 1 98 ? 4.870 -4.206 -11.032 1.00 94.81 98 GLN A O 1
ATOM 791 N N . ILE A 1 99 ? 2.648 -4.463 -11.294 1.00 95.56 99 ILE A N 1
ATOM 792 C CA . ILE A 1 99 ? 2.623 -5.901 -10.981 1.00 95.56 99 ILE A CA 1
ATOM 793 C C . ILE A 1 99 ? 3.550 -6.667 -11.927 1.00 95.56 99 ILE A C 1
ATOM 795 O O . ILE A 1 99 ? 4.328 -7.490 -11.463 1.00 95.56 99 ILE A O 1
ATOM 799 N N . SER A 1 100 ? 3.551 -6.349 -13.225 1.00 94.69 100 SER A N 1
ATOM 800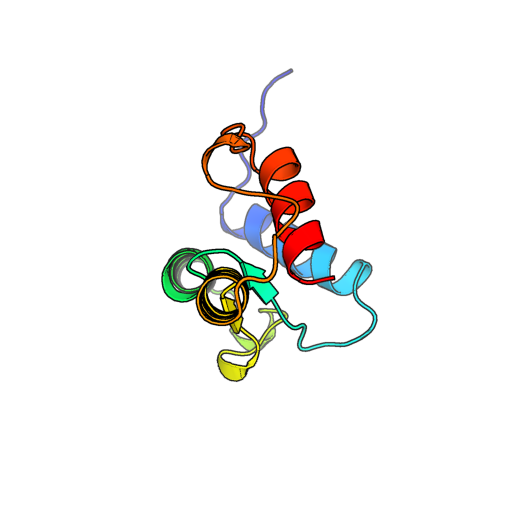 C CA . SER A 1 100 ? 4.428 -7.032 -14.187 1.00 94.69 100 SER A CA 1
ATOM 801 C C . SER A 1 100 ? 5.930 -6.827 -13.932 1.00 94.69 100 SER A C 1
ATOM 803 O O . SER A 1 100 ? 6.730 -7.626 -14.404 1.00 94.69 100 SER A O 1
ATOM 805 N N . ASN A 1 101 ? 6.324 -5.809 -13.156 1.00 94.19 101 ASN A N 1
ATOM 806 C CA . ASN A 1 101 ? 7.723 -5.585 -12.773 1.00 94.19 101 ASN A CA 1
ATOM 807 C C . ASN A 1 101 ? 8.160 -6.388 -11.535 1.00 94.19 101 ASN A C 1
ATOM 809 O O . ASN A 1 101 ? 9.359 -6.447 -11.269 1.00 94.19 101 ASN A O 1
ATOM 813 N N . VAL A 1 102 ? 7.224 -6.930 -10.747 1.00 92.19 102 VAL A N 1
ATOM 814 C CA . VAL A 1 102 ? 7.507 -7.567 -9.440 1.00 92.19 102 VAL A CA 1
ATOM 815 C C . VAL A 1 102 ? 6.910 -8.971 -9.287 1.00 92.19 102 VAL A C 1
ATOM 817 O O . VAL A 1 102 ? 7.045 -9.561 -8.215 1.00 92.19 102 VAL A O 1
ATOM 820 N N . ALA A 1 103 ? 6.226 -9.465 -10.321 1.00 81.88 103 ALA A N 1
ATOM 821 C CA . ALA A 1 103 ? 5.630 -10.797 -10.387 1.00 81.88 103 ALA A CA 1
ATOM 822 C C . ALA A 1 103 ? 6.632 -11.869 -10.837 1.00 81.88 103 ALA A C 1
ATOM 824 O O . ALA A 1 103 ? 7.569 -11.531 -11.595 1.00 81.88 103 ALA A O 1
#

Mean predicted aligned error: 3.91 Å

Sequence (103 aa):
TCDRQLSPFDALMRLFDFIRKHCDEIPVYVWAKSPSFDLSLIKDAAERCGIPAEMIPWKFRNERDVRTIEGIGAQLNIPLPYGKKDVTHHALADVRGQISNVA

Secondary structure (DSSP, 8-state):
----PPPHHHHHHHHHHHHHHH-SSSSEEEEESSHHHHHHHHHHHHHHTT--GGGSSEEEEEEEEHHHHHHHHHHTTPPPS--GGG--S-HHHHHHHHHHTT-

Solvent-accessible surface area (backbone atoms only — not comparable to full-atom values): 6290 Å² total; per-residue (Å²): 128,86,81,76,79,68,53,72,56,59,49,50,50,54,50,39,50,49,49,62,74,75,44,98,58,83,66,32,74,48,79,33,78,57,36,80,53,60,53,47,53,53,50,53,52,32,52,77,58,71,46,59,74,86,65,47,60,49,50,84,92,31,58,35,47,51,58,57,52,52,51,52,27,59,76,69,72,47,89,64,84,50,55,86,88,68,64,72,92,39,71,74,61,41,48,54,37,53,46,63,58,75,109

Organism: Salmonella newport (NCBI:txid108619)

pLDDT: mean 93.78, std 7.81, range [46.53, 98.38]

Nearest PDB structures (foldseek):
  3egc-assembly3_E  TM=4.229E-01  e=9.804E+00  Burkholderia thailandensis E264

InterPro domains:
  IPR012337 Ribonuclease H-like superfamily [SSF53098] (5-97)
  IPR033390 3'-5' exoribonuclease Rv2179c-like domain [PF16473] (10-101)
  IPR036397 Ribonuclease H superfamily [G3DSA:3.30.420.10] (2-103)

Foldseek 3Di:
DPPPDDDLQVVLLVVLVVCVVPDPDFLAQDEDAPCVPPVVVSQVSCVVVVNDPVSRRHDPVRYHHLVVLVVVCVVVVNDAQADPVNDDVPPVSVVVSSVSSVD